Protein AF-A0A1Y1NHK5-F1 (afdb_monomer)

Solvent-accessible surface area (backbone atoms only — not comparable to full-atom values): 7282 Å² total; per-residue (Å²): 138,74,66,63,64,58,55,54,58,56,52,59,70,63,72,72,72,74,82,82,80,87,77,81,85,69,81,80,72,70,78,72,63,84,78,55,80,78,75,59,81,89,52,59,79,60,74,80,54,51,71,68,56,51,51,57,58,42,38,72,37,79,92,56,37,90,67,94,72,98,47,72,68,50,53,54,60,56,48,57,74,72,67,60,52,73,67,56,49,54,48,52,30,50,51,52,20,50,54,31,43,76,74,67,36,54,76,66,19,56,80,40,110

Structure (mmCIF, N/CA/C/O backbone):
data_AF-A0A1Y1NHK5-F1
#
_entry.id   AF-A0A1Y1NHK5-F1
#
loop_
_atom_site.group_PDB
_atom_site.id
_atom_site.type_symbol
_atom_site.label_atom_id
_atom_site.label_alt_id
_atom_site.label_comp_id
_atom_site.label_asym_id
_atom_site.label_entity_id
_atom_site.label_seq_id
_atom_site.pdbx_PDB_ins_code
_atom_site.Cartn_x
_atom_site.Cartn_y
_atom_site.Cartn_z
_atom_site.occupancy
_atom_site.B_iso_or_equiv
_atom_site.auth_seq_id
_atom_site.auth_comp_id
_atom_site.auth_asym_id
_atom_site.auth_atom_id
_atom_site.pdbx_PDB_model_num
ATOM 1 N N . MET A 1 1 ? -23.269 -1.990 79.345 1.00 52.81 1 MET A N 1
ATOM 2 C CA . MET A 1 1 ? -24.717 -1.688 79.413 1.00 52.81 1 MET A CA 1
ATOM 3 C C . MET A 1 1 ? -25.080 -0.240 79.019 1.00 52.81 1 MET A C 1
ATOM 5 O O . MET A 1 1 ? -26.039 0.299 79.544 1.00 52.81 1 MET A O 1
ATOM 9 N N . LYS A 1 2 ? -24.355 0.423 78.101 1.00 54.97 2 LYS A N 1
ATOM 10 C CA . LYS A 1 2 ? -24.785 1.711 77.492 1.00 54.97 2 LYS A CA 1
ATOM 11 C C . LYS A 1 2 ? -24.757 1.696 75.957 1.00 54.97 2 LYS A C 1
ATOM 13 O O . LYS A 1 2 ? -25.116 2.677 75.329 1.00 54.97 2 LYS A O 1
ATOM 18 N N . ILE A 1 3 ? -24.316 0.582 75.375 1.00 51.72 3 ILE A N 1
ATOM 19 C CA . ILE A 1 3 ? -24.156 0.401 73.928 1.00 51.72 3 ILE A CA 1
ATOM 20 C C . ILE A 1 3 ? -25.378 -0.341 73.358 1.00 51.72 3 ILE A C 1
ATOM 22 O O . ILE A 1 3 ? -25.804 -0.056 72.250 1.00 51.72 3 ILE A O 1
ATOM 26 N N . GLU A 1 4 ? -26.010 -1.207 74.160 1.00 49.75 4 GLU A N 1
ATOM 27 C CA . GLU A 1 4 ? -27.239 -1.929 73.791 1.00 49.75 4 GLU A CA 1
ATOM 28 C C . GLU A 1 4 ? -28.476 -1.015 73.741 1.00 49.75 4 GLU A C 1
ATOM 30 O O . GLU A 1 4 ? -29.312 -1.192 72.872 1.00 49.75 4 GLU A O 1
ATOM 35 N N . GLN A 1 5 ? -28.564 0.037 74.567 1.00 52.47 5 GLN A N 1
ATOM 36 C CA . GLN A 1 5 ? -29.688 0.992 74.496 1.00 52.47 5 GLN A CA 1
ATOM 37 C C . GLN A 1 5 ? -29.696 1.854 73.222 1.00 52.47 5 GLN A C 1
ATOM 39 O O . GLN A 1 5 ? -30.734 2.394 72.856 1.00 52.47 5 GLN A O 1
ATOM 44 N N . ILE A 1 6 ? -28.547 2.012 72.558 1.00 54.31 6 ILE A N 1
ATOM 45 C CA . ILE A 1 6 ? -28.445 2.815 71.329 1.00 54.31 6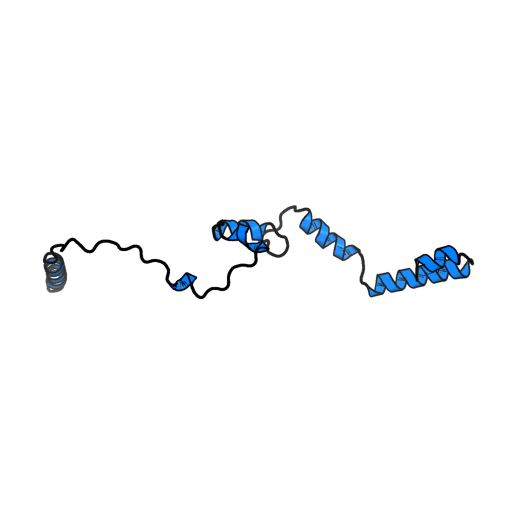 ILE A CA 1
ATOM 46 C C . ILE A 1 6 ? -28.917 2.001 70.119 1.00 54.31 6 ILE A C 1
ATOM 48 O O . ILE A 1 6 ? -29.506 2.571 69.205 1.00 54.31 6 ILE A O 1
ATOM 52 N N . VAL A 1 7 ? -28.704 0.680 70.128 1.00 52.31 7 VAL A N 1
ATOM 53 C CA . VAL A 1 7 ? -29.173 -0.201 69.049 1.00 52.31 7 VAL A CA 1
ATOM 54 C C . VAL A 1 7 ? -30.689 -0.413 69.129 1.00 52.31 7 VAL A C 1
ATOM 56 O O . VAL A 1 7 ? -31.361 -0.336 68.108 1.00 52.31 7 VAL A O 1
ATOM 59 N N . ASP A 1 8 ? -31.229 -0.521 70.347 1.00 51.09 8 ASP A N 1
ATOM 60 C CA . ASP A 1 8 ? -32.669 -0.683 70.609 1.00 51.09 8 ASP A CA 1
ATOM 61 C C . ASP A 1 8 ? -33.473 0.573 70.204 1.00 51.09 8 ASP A C 1
ATOM 63 O O . ASP A 1 8 ? -34.565 0.491 69.646 1.00 51.09 8 ASP A O 1
ATOM 67 N N . GLY A 1 9 ? -32.891 1.768 70.386 1.00 51.31 9 GLY A N 1
ATOM 68 C CA . GLY A 1 9 ? -33.499 3.034 69.956 1.00 51.31 9 GLY A CA 1
ATOM 69 C C . GLY A 1 9 ? -33.521 3.254 68.435 1.00 51.31 9 GLY A C 1
ATOM 70 O O . GLY A 1 9 ? -34.328 4.042 67.946 1.00 51.31 9 GLY A O 1
ATOM 71 N N . MET A 1 10 ? -32.655 2.570 67.676 1.00 53.34 10 MET A N 1
ATOM 72 C CA . MET A 1 10 ? -32.682 2.584 66.205 1.00 53.34 10 MET A CA 1
ATOM 73 C C . MET A 1 10 ? -33.676 1.564 65.634 1.00 53.34 10 MET A C 1
ATOM 75 O O . MET A 1 10 ? -34.174 1.764 64.527 1.00 53.34 10 MET A O 1
ATOM 79 N N . GLU A 1 11 ? -33.982 0.502 66.380 1.00 46.47 11 GLU A N 1
ATOM 80 C CA . GLU A 1 11 ? -34.919 -0.543 65.960 1.00 46.47 11 GLU A CA 1
ATOM 81 C C . GLU A 1 11 ? -36.384 -0.098 66.142 1.00 46.47 11 GLU A C 1
ATOM 83 O O . GLU A 1 11 ? -37.197 -0.274 65.235 1.00 46.47 11 GLU A O 1
ATOM 88 N N . GLU A 1 12 ? -36.696 0.622 67.227 1.00 49.94 12 GLU A N 1
ATOM 89 C CA . GLU A 1 12 ? -38.012 1.252 67.452 1.00 49.94 12 GLU A CA 1
ATOM 90 C C . GLU A 1 12 ? -38.344 2.339 66.408 1.00 49.94 12 GLU A C 1
ATOM 92 O O . GLU A 1 12 ? -39.479 2.428 65.938 1.00 49.94 12 GLU A O 1
ATOM 97 N N . ALA A 1 13 ? -37.353 3.116 65.947 1.00 49.06 13 ALA A N 1
ATOM 98 C CA . ALA A 1 13 ? -37.550 4.131 64.902 1.00 49.06 13 ALA A CA 1
ATOM 99 C C . ALA A 1 13 ? -37.798 3.535 63.499 1.00 49.06 13 ALA A C 1
ATOM 101 O O . ALA A 1 13 ? -38.249 4.240 62.595 1.00 49.06 13 ALA A O 1
ATOM 102 N N . SER A 1 14 ? -37.522 2.240 63.313 1.00 48.81 14 SER A N 1
ATOM 103 C CA . SER A 1 14 ? -37.781 1.509 62.067 1.00 48.81 14 SER A CA 1
ATOM 104 C C . SER A 1 14 ? -39.219 0.962 61.995 1.00 48.81 14 SER A C 1
ATOM 106 O O . SER A 1 14 ? -39.724 0.676 60.909 1.00 48.81 14 SER A O 1
ATOM 108 N N . LEU A 1 15 ? -39.919 0.849 63.134 1.00 49.09 15 LEU A N 1
ATOM 109 C CA . LEU A 1 15 ? -41.208 0.149 63.236 1.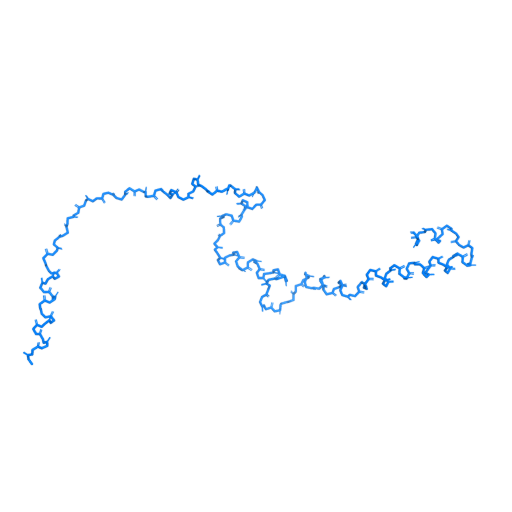00 49.09 15 LEU A CA 1
ATOM 110 C C . LEU A 1 15 ? -42.460 1.048 63.141 1.00 49.09 15 LEU A C 1
ATOM 112 O O . LEU A 1 15 ? -43.567 0.519 63.038 1.00 49.09 15 LEU A O 1
ATOM 116 N N . GLU A 1 16 ? -42.329 2.380 63.068 1.00 41.72 16 GLU A N 1
ATOM 117 C CA . GLU A 1 16 ? -43.474 3.295 62.858 1.00 41.72 16 GLU A CA 1
ATOM 118 C C . GLU A 1 16 ? -43.660 3.809 61.416 1.00 41.72 16 GLU A C 1
ATOM 120 O O . GLU A 1 16 ? -44.592 4.568 61.138 1.00 41.72 16 GLU A O 1
ATOM 125 N N . ALA A 1 17 ? -42.872 3.345 60.444 1.00 40.72 17 ALA A N 1
ATOM 126 C CA . ALA A 1 17 ? -43.106 3.673 59.036 1.00 40.72 17 ALA A CA 1
ATOM 127 C C . ALA A 1 17 ? -44.119 2.702 58.397 1.00 40.72 17 ALA A C 1
ATOM 129 O O . ALA A 1 17 ? -43.761 1.802 57.636 1.00 40.72 17 ALA A O 1
ATOM 130 N N . LYS A 1 18 ? -45.415 2.876 58.693 1.00 39.62 18 LYS A N 1
ATOM 131 C CA . LYS A 1 18 ? -46.471 2.213 57.907 1.00 39.62 18 LYS A CA 1
ATOM 132 C C . LYS A 1 18 ? -46.440 2.693 56.444 1.00 39.62 18 LYS A C 1
ATOM 134 O O . LYS A 1 18 ? -46.280 3.890 56.200 1.00 39.62 18 LYS A O 1
ATOM 139 N N . PRO A 1 19 ? -46.641 1.782 55.472 1.00 38.84 19 PRO A N 1
ATOM 140 C CA . PRO A 1 19 ? -46.518 2.071 54.053 1.00 38.84 19 PRO A CA 1
ATOM 141 C C . PRO A 1 19 ? -47.777 2.793 53.569 1.00 38.84 19 PRO A C 1
ATOM 143 O O . PRO A 1 19 ? -48.865 2.217 53.560 1.00 38.84 19 PRO A O 1
ATOM 146 N N . SER A 1 20 ? -47.642 4.048 53.140 1.00 30.94 20 SER A N 1
ATOM 147 C CA . SER A 1 20 ? -48.663 4.650 52.282 1.00 30.94 20 SER A CA 1
ATOM 148 C C . SER A 1 20 ? -48.417 4.149 50.867 1.00 30.94 20 SER A C 1
ATOM 150 O O . SER A 1 20 ? -47.515 4.608 50.169 1.00 30.94 20 SER A O 1
ATOM 152 N N . ALA A 1 21 ? -49.204 3.152 50.478 1.00 42.00 21 ALA A N 1
ATOM 153 C CA . ALA A 1 21 ? -49.364 2.778 49.090 1.00 42.00 21 ALA A CA 1
ATOM 154 C C . ALA A 1 21 ? -49.914 3.961 48.274 1.00 42.00 21 ALA A C 1
ATOM 156 O O . ALA A 1 21 ? -50.609 4.834 48.798 1.00 42.00 21 ALA A O 1
ATOM 157 N N . GLU A 1 22 ? -49.630 3.886 46.975 1.00 41.72 22 GLU A N 1
ATOM 158 C CA . GLU A 1 22 ? -50.274 4.612 45.879 1.00 41.72 22 GLU A CA 1
ATOM 159 C C . GLU A 1 22 ? -49.623 5.925 45.426 1.00 41.72 22 GLU A C 1
ATOM 161 O O . GLU A 1 22 ? -50.190 7.010 45.517 1.00 41.72 22 GLU A O 1
ATOM 166 N N . GLN A 1 23 ? -48.457 5.798 44.788 1.00 31.97 23 GLN A N 1
ATOM 167 C CA . GLN A 1 23 ? -48.138 6.637 43.634 1.00 31.97 23 GLN A CA 1
ATOM 168 C C . GLN A 1 23 ? -47.783 5.736 42.454 1.00 31.97 23 GLN A C 1
ATOM 170 O O . GLN A 1 23 ? -46.779 5.026 42.451 1.00 31.97 23 GLN A O 1
ATOM 175 N N . ALA A 1 24 ? -48.693 5.732 41.482 1.00 35.84 24 ALA A N 1
ATOM 176 C CA . ALA A 1 24 ? -48.571 5.063 40.205 1.00 35.84 24 ALA A CA 1
ATOM 177 C C . ALA A 1 24 ? -47.211 5.370 39.564 1.00 35.84 24 ALA A C 1
ATOM 179 O O . ALA A 1 24 ? -46.846 6.532 39.386 1.00 35.84 24 ALA A O 1
ATOM 180 N N . ALA A 1 25 ? -46.482 4.317 39.198 1.00 35.66 25 ALA A N 1
ATOM 181 C CA . ALA A 1 25 ? -45.293 4.418 38.371 1.00 35.66 25 ALA A CA 1
ATOM 182 C C . ALA A 1 25 ? -45.703 4.912 36.975 1.00 35.66 25 ALA A C 1
ATOM 184 O O . ALA A 1 25 ? -46.025 4.135 36.078 1.00 35.66 25 ALA A O 1
ATOM 185 N N . THR A 1 26 ? -45.727 6.230 36.798 1.00 35.25 26 THR A N 1
ATOM 186 C CA . THR A 1 26 ? -45.641 6.852 35.479 1.00 35.25 26 THR A CA 1
ATOM 187 C C . THR A 1 26 ? -44.337 6.403 34.819 1.00 35.25 26 THR A C 1
ATOM 189 O O . THR A 1 26 ? -43.296 6.445 35.481 1.00 35.25 26 THR A O 1
ATOM 192 N N . PRO A 1 27 ? -44.344 5.997 33.536 1.00 43.28 27 PRO A N 1
ATOM 193 C CA . PRO A 1 27 ? -43.108 5.723 32.827 1.00 43.28 27 PRO A CA 1
ATOM 194 C C . PRO A 1 27 ? -42.349 7.046 32.741 1.00 43.28 27 PRO A C 1
ATOM 196 O O . PRO A 1 27 ? -42.816 7.994 32.110 1.00 43.28 27 PRO A O 1
ATOM 199 N N . VAL A 1 28 ? -41.203 7.132 33.415 1.00 44.12 28 VAL A N 1
ATOM 200 C CA . VAL A 1 28 ? -40.257 8.228 33.212 1.00 44.12 28 VAL A CA 1
ATOM 201 C C . VAL A 1 28 ? -39.726 8.045 31.796 1.00 44.12 28 VAL A C 1
ATOM 203 O O . VAL A 1 28 ? -38.804 7.272 31.554 1.00 44.12 28 VAL A O 1
ATOM 206 N N . GLN A 1 29 ? -40.399 8.673 30.834 1.00 46.84 29 GLN A N 1
ATOM 207 C CA . GLN A 1 29 ? -39.891 8.801 29.481 1.00 46.84 29 GLN A CA 1
ATOM 208 C C . GLN A 1 29 ? -38.594 9.603 29.559 1.00 46.84 29 GLN A C 1
ATOM 210 O O . GLN A 1 29 ? -38.553 10.713 30.088 1.00 46.84 29 GLN A O 1
ATOM 215 N N . ASP A 1 30 ? -37.539 8.966 29.072 1.00 51.22 30 ASP A N 1
ATOM 216 C CA . ASP A 1 30 ? -36.161 9.421 29.037 1.00 51.22 30 ASP A CA 1
ATOM 217 C C . ASP A 1 30 ? -36.055 10.751 28.263 1.00 51.22 30 ASP A C 1
ATOM 219 O O . ASP A 1 30 ? -35.922 10.788 27.038 1.00 51.22 30 ASP A O 1
ATOM 223 N N . ALA A 1 31 ? -36.158 11.876 28.979 1.00 51.69 31 ALA A N 1
ATOM 224 C CA . ALA A 1 31 ? -36.077 13.229 28.420 1.00 51.69 31 ALA A CA 1
ATOM 225 C C . ALA A 1 31 ? -34.702 13.547 27.786 1.00 51.69 31 ALA A C 1
ATOM 227 O O . ALA A 1 31 ? -34.525 14.600 27.173 1.00 51.69 31 ALA A O 1
ATOM 228 N N . SER A 1 32 ? -33.738 12.630 27.891 1.00 56.47 32 SER A N 1
ATOM 229 C CA . SER A 1 32 ? -32.392 12.720 27.320 1.00 56.47 32 SER A CA 1
ATOM 230 C C . SER A 1 32 ? -32.344 12.408 25.819 1.00 56.47 32 SER A C 1
ATOM 232 O O . SER A 1 32 ? -31.331 12.676 25.173 1.00 56.47 32 SER A O 1
ATOM 234 N N . GLN A 1 33 ? -33.409 11.837 25.239 1.00 57.41 33 GLN A N 1
ATOM 235 C CA . GLN A 1 33 ? -33.431 11.482 23.813 1.00 57.41 33 GLN A CA 1
ATOM 236 C C . GLN A 1 33 ? -33.650 12.687 22.885 1.00 57.41 33 GLN A C 1
ATOM 238 O O . GLN A 1 33 ? -33.245 12.643 21.728 1.00 57.41 33 GLN A O 1
ATOM 243 N N . SER A 1 34 ? -34.235 13.785 23.378 1.00 62.34 34 SER A N 1
ATOM 244 C CA . SER A 1 34 ? -34.637 14.917 22.526 1.00 62.34 34 SER A CA 1
ATOM 245 C C . SER A 1 34 ? -33.488 15.850 22.111 1.00 62.34 34 SER A C 1
ATOM 247 O O . SER A 1 34 ? -33.698 16.731 21.280 1.00 62.34 34 SER A O 1
ATOM 249 N N . THR A 1 35 ? -32.293 15.698 22.688 1.00 73.75 35 THR A N 1
ATOM 250 C CA . THR A 1 35 ? -31.127 16.571 22.443 1.00 73.75 35 THR A CA 1
ATOM 251 C C . THR A 1 35 ? -29.918 15.842 21.861 1.00 73.75 35 THR A C 1
ATOM 253 O O . THR A 1 35 ? -28.890 16.476 21.616 1.00 73.75 35 THR A O 1
ATOM 256 N N . LYS A 1 36 ? -30.011 14.532 21.604 1.00 73.50 36 LYS A N 1
ATOM 257 C CA . LYS A 1 36 ? -28.932 13.776 20.959 1.00 73.50 36 LYS A CA 1
ATOM 258 C C . LYS A 1 36 ? -29.083 13.844 19.435 1.00 73.50 36 LYS A C 1
ATOM 260 O O . LYS A 1 36 ? -30.174 13.572 18.938 1.00 73.50 36 LYS A O 1
ATOM 265 N N . PRO A 1 37 ? -28.017 14.181 18.686 1.00 80.88 37 PRO A N 1
ATOM 266 C CA . PRO A 1 37 ? -28.014 14.022 17.239 1.00 80.88 37 PRO A CA 1
ATOM 267 C C . PRO A 1 37 ? -28.365 12.583 16.869 1.00 80.88 37 PRO A C 1
ATOM 269 O O . PRO A 1 37 ? -27.887 11.639 17.504 1.00 80.88 37 PRO A O 1
ATOM 272 N N . GLU A 1 38 ? -29.204 12.428 15.852 1.00 79.75 38 GLU A N 1
ATOM 273 C CA . GLU A 1 38 ? -29.569 11.116 15.342 1.00 79.75 38 GLU A CA 1
ATOM 274 C C . GLU A 1 38 ? -28.317 10.416 14.794 1.00 79.75 38 GLU A C 1
ATOM 276 O O . GLU A 1 38 ? -27.477 11.035 14.132 1.00 79.75 38 GLU A O 1
ATOM 281 N N . LEU A 1 39 ? -28.149 9.134 15.133 1.00 75.00 39 LEU A N 1
ATOM 282 C CA . LEU A 1 39 ? -27.000 8.350 14.685 1.00 75.00 39 LEU A CA 1
ATOM 283 C C . LEU A 1 39 ? -26.981 8.313 13.145 1.00 75.00 39 LEU A C 1
ATOM 285 O O . LEU A 1 39 ? -28.044 8.163 12.536 1.00 75.00 39 LEU A O 1
ATOM 289 N N . PRO A 1 40 ? -25.806 8.399 12.491 1.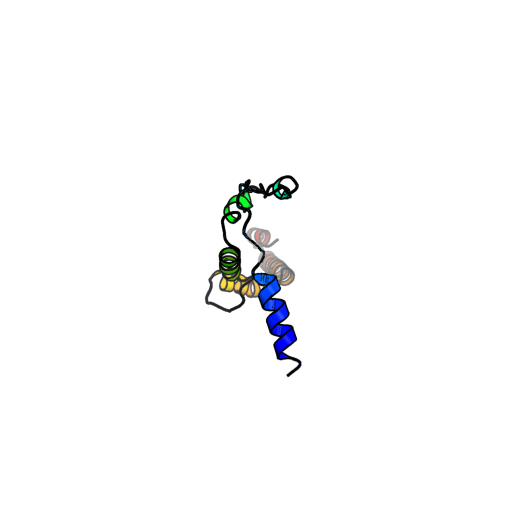00 84.06 40 PRO A N 1
ATOM 290 C CA . PRO A 1 40 ? -25.739 8.258 11.044 1.00 84.06 40 PRO A CA 1
ATOM 291 C C . PRO A 1 40 ? -26.354 6.917 10.613 1.00 84.06 40 PRO A C 1
ATOM 293 O O . PRO A 1 40 ? -26.196 5.916 11.319 1.00 84.06 40 PRO A O 1
ATOM 296 N N . PRO A 1 41 ? -27.009 6.856 9.439 1.00 80.75 41 PRO A N 1
ATOM 297 C CA . PRO A 1 41 ? -27.743 5.670 8.995 1.00 80.75 41 PRO A CA 1
ATOM 298 C C . PRO A 1 41 ? -26.876 4.401 8.936 1.00 80.75 41 PRO A C 1
ATOM 300 O O . PRO A 1 41 ? -27.390 3.302 9.120 1.00 80.75 41 PRO A O 1
ATOM 303 N N . GLY A 1 42 ? -25.555 4.542 8.761 1.00 81.19 42 GLY A N 1
ATOM 304 C CA . GLY A 1 42 ? -24.599 3.430 8.800 1.00 81.19 42 GLY A CA 1
ATOM 305 C C . GLY A 1 42 ? -24.362 2.806 10.184 1.00 81.19 42 GLY A C 1
ATOM 306 O O . GLY A 1 42 ? -23.858 1.694 10.251 1.00 81.19 42 GLY A O 1
ATOM 307 N N . MET A 1 43 ? -24.737 3.471 11.282 1.00 75.50 43 MET A N 1
ATOM 308 C CA . MET A 1 43 ? -24.591 2.946 12.650 1.00 75.50 43 MET A CA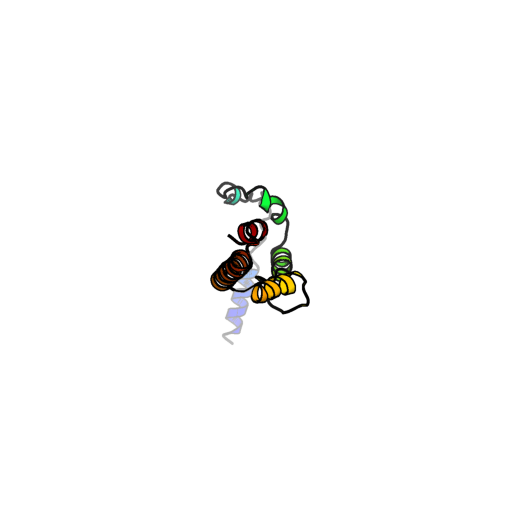 1
ATOM 309 C C . MET A 1 43 ? -25.912 2.475 13.272 1.00 75.50 43 MET A C 1
ATOM 311 O O . MET A 1 43 ? -25.932 2.025 14.417 1.00 75.50 43 MET A O 1
ATOM 315 N N . ALA A 1 44 ? -27.024 2.537 12.532 1.00 72.94 44 ALA A N 1
ATOM 316 C CA . ALA A 1 44 ? -28.340 2.153 13.041 1.00 72.94 44 ALA A CA 1
ATOM 317 C C . ALA A 1 44 ? -28.403 0.684 13.515 1.00 72.94 44 ALA A C 1
ATOM 319 O O . ALA A 1 44 ? -29.144 0.367 14.445 1.00 72.94 44 ALA A O 1
ATOM 320 N N . SER A 1 45 ? -27.595 -0.202 12.921 1.00 72.88 45 SER A N 1
ATOM 321 C CA . SER A 1 45 ? -27.504 -1.622 13.290 1.00 72.88 45 SER A CA 1
ATOM 322 C C . SER A 1 45 ? -26.879 -1.856 14.671 1.00 72.88 45 SER A C 1
ATOM 324 O O . SER A 1 45 ? -27.268 -2.799 15.354 1.00 72.88 45 SER A O 1
ATOM 326 N N . HIS A 1 46 ? -25.976 -0.976 15.117 1.00 70.94 46 HIS A N 1
ATOM 327 C CA . HIS A 1 46 ? -25.298 -1.093 16.415 1.00 70.94 46 HIS A CA 1
ATOM 328 C C . HIS A 1 46 ? -26.147 -0.571 17.586 1.00 70.94 46 HIS A C 1
ATOM 330 O O . HIS A 1 46 ? -25.847 -0.860 18.738 1.00 70.94 46 HIS A O 1
ATOM 336 N N . GLN A 1 47 ? -27.249 0.146 17.316 1.00 73.12 47 GLN A N 1
ATOM 337 C CA . GLN A 1 47 ? -28.133 0.715 18.351 1.00 73.12 47 GLN A CA 1
ATOM 338 C C . GLN A 1 47 ? -28.779 -0.336 19.265 1.00 73.12 47 GLN A C 1
ATOM 340 O O . GLN A 1 47 ? -29.250 -0.001 20.348 1.00 73.12 47 GLN A O 1
ATOM 345 N N . LYS A 1 48 ? -28.863 -1.591 18.809 1.00 80.19 48 LYS A N 1
ATOM 346 C CA . LYS A 1 48 ? -29.507 -2.689 19.543 1.00 80.19 48 LYS A CA 1
ATOM 347 C C . LYS A 1 48 ? -28.516 -3.614 20.249 1.00 80.19 48 LYS A C 1
ATOM 349 O O . LYS A 1 48 ? -28.972 -4.508 20.954 1.00 80.19 48 LYS A O 1
ATOM 354 N N . GLN A 1 49 ? -27.212 -3.431 20.037 1.00 83.38 49 GLN A N 1
ATOM 355 C CA . GLN A 1 49 ? -26.198 -4.283 20.649 1.00 83.38 49 GLN A CA 1
ATOM 356 C C . GLN A 1 49 ? -25.917 -3.833 22.080 1.00 83.38 49 GLN A C 1
ATOM 358 O O . GLN A 1 49 ? -25.919 -2.638 22.389 1.00 83.38 49 GLN A O 1
ATOM 363 N N . THR A 1 50 ? -25.681 -4.797 22.963 1.00 90.44 50 THR A N 1
ATOM 364 C CA . THR A 1 50 ? -25.222 -4.495 24.322 1.00 90.44 50 THR A CA 1
ATOM 365 C C . THR A 1 50 ? -23.758 -4.049 24.303 1.00 90.44 50 THR A C 1
ATOM 367 O O . THR A 1 50 ? -23.026 -4.297 23.346 1.00 90.44 50 THR A O 1
ATOM 370 N N . PHE A 1 51 ? -23.306 -3.374 25.363 1.00 89.00 51 PHE A N 1
ATOM 371 C CA . PHE A 1 51 ? -21.907 -2.949 25.471 1.00 89.00 51 PHE A CA 1
ATOM 372 C C . PHE A 1 51 ? -20.933 -4.130 25.345 1.00 89.00 51 PHE A C 1
ATOM 374 O O . PHE A 1 51 ? -19.935 -4.027 24.634 1.00 89.00 51 PHE A O 1
ATOM 381 N N . ASP A 1 52 ? -21.257 -5.256 25.985 1.00 90.50 52 ASP A N 1
ATOM 382 C CA . ASP A 1 52 ? -20.425 -6.459 25.957 1.00 90.50 52 ASP A CA 1
ATOM 383 C C . ASP A 1 52 ? -20.345 -7.060 24.547 1.00 90.50 52 ASP A C 1
ATOM 385 O O . ASP A 1 52 ? -19.273 -7.480 24.117 1.00 90.50 52 ASP A O 1
ATOM 389 N N . GLU A 1 53 ? -21.445 -7.035 23.788 1.00 89.19 53 GLU A N 1
ATOM 390 C CA . GLU A 1 53 ? -21.461 -7.466 22.384 1.00 89.19 53 GLU A CA 1
ATOM 391 C C . GLU A 1 53 ? -20.597 -6.565 21.499 1.00 89.19 53 GLU A C 1
ATOM 393 O O . GLU A 1 53 ? -19.815 -7.068 20.696 1.00 89.19 53 GLU A O 1
ATOM 398 N N . ILE A 1 54 ? -20.687 -5.241 21.670 1.00 89.62 54 ILE A N 1
ATOM 399 C CA . ILE A 1 54 ? -19.867 -4.283 20.913 1.00 89.62 54 ILE A CA 1
ATOM 400 C C . ILE A 1 54 ? -18.386 -4.484 21.235 1.00 89.62 54 ILE A C 1
ATOM 402 O O . ILE A 1 54 ? -17.555 -4.464 20.331 1.00 89.62 54 ILE A O 1
ATOM 406 N N . MET A 1 55 ? -18.045 -4.692 22.508 1.00 90.06 55 MET A N 1
ATOM 407 C CA . MET A 1 55 ? -16.662 -4.920 22.919 1.00 90.06 55 MET A CA 1
ATOM 408 C C . MET A 1 55 ? -16.122 -6.240 22.361 1.00 90.06 55 MET A C 1
ATOM 410 O O . MET A 1 55 ? -14.997 -6.278 21.868 1.00 90.06 55 MET A O 1
ATOM 414 N N . ALA A 1 56 ? -16.929 -7.303 22.387 1.00 89.88 56 ALA A N 1
ATOM 415 C CA . ALA A 1 56 ? -16.567 -8.589 21.803 1.00 89.88 56 ALA A CA 1
ATOM 416 C C . ALA A 1 56 ? -16.388 -8.500 20.279 1.00 89.88 56 ALA A C 1
ATOM 418 O O . ALA A 1 56 ? -15.451 -9.082 19.739 1.00 89.88 56 ALA A O 1
ATOM 419 N N . ASP A 1 57 ? -17.248 -7.755 19.580 1.00 87.69 57 ASP A 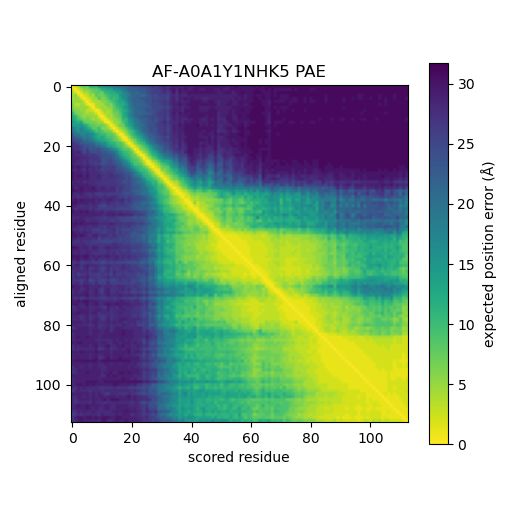N 1
ATOM 420 C CA . ASP A 1 57 ? -17.113 -7.521 18.140 1.00 87.69 57 ASP A CA 1
ATOM 421 C C . ASP A 1 57 ? -15.884 -6.672 17.808 1.00 87.69 57 ASP A C 1
ATOM 423 O O . ASP A 1 57 ? -15.177 -6.959 16.843 1.00 87.69 57 ASP A O 1
ATOM 427 N N . LEU A 1 58 ? -15.589 -5.661 18.623 1.00 89.56 58 LEU A N 1
ATOM 428 C CA . LEU A 1 58 ? -14.424 -4.806 18.440 1.00 89.56 58 LEU A CA 1
ATOM 429 C C . LEU A 1 58 ? -13.116 -5.585 18.640 1.00 89.56 58 LEU A C 1
ATOM 431 O O . LEU A 1 58 ? -12.186 -5.409 17.857 1.00 89.56 58 LEU A O 1
ATOM 435 N N . ASN A 1 59 ? -13.069 -6.492 19.621 1.00 90.38 59 ASN A N 1
ATOM 436 C CA . ASN A 1 59 ? -11.895 -7.328 19.897 1.00 90.38 59 ASN A CA 1
ATOM 437 C C . ASN A 1 59 ? -11.548 -8.274 18.729 1.00 90.38 59 ASN A C 1
ATOM 439 O O . ASN A 1 59 ? -10.395 -8.652 18.571 1.00 90.38 59 ASN A O 1
ATOM 443 N N . LYS A 1 60 ? -12.513 -8.603 17.854 1.00 88.62 60 LYS A N 1
ATOM 444 C CA . LYS A 1 60 ? -12.249 -9.382 16.627 1.00 88.62 60 LYS A CA 1
ATOM 445 C C . LYS A 1 60 ? -11.438 -8.601 15.593 1.00 88.62 60 LYS A C 1
ATOM 447 O O . LYS A 1 60 ? -10.813 -9.208 14.728 1.00 88.62 60 LYS A O 1
ATOM 452 N N . SER A 1 61 ? -11.474 -7.268 15.635 1.00 90.12 61 SER A N 1
ATOM 453 C CA . SER A 1 61 ? -10.707 -6.435 14.715 1.00 90.12 61 SER A CA 1
ATOM 454 C C . SER A 1 61 ? -9.255 -6.328 15.184 1.00 90.12 61 SER A C 1
ATOM 456 O O . SER A 1 61 ? -9.013 -5.975 16.341 1.00 90.12 61 SER A O 1
ATOM 458 N N . PRO A 1 62 ? -8.263 -6.505 14.294 1.00 91.69 62 PRO A N 1
ATOM 459 C CA . PRO A 1 62 ? -6.852 -6.453 14.675 1.00 91.69 62 PRO A CA 1
ATOM 460 C C . PRO A 1 62 ? -6.400 -5.096 15.235 1.00 91.69 62 PRO A C 1
ATOM 462 O O . PRO A 1 62 ? -5.356 -5.012 15.874 1.00 91.69 62 PRO A O 1
ATOM 465 N N . LEU A 1 63 ? -7.167 -4.022 15.015 1.00 92.50 63 LEU A N 1
ATOM 466 C CA . LEU A 1 63 ? -6.858 -2.693 15.553 1.00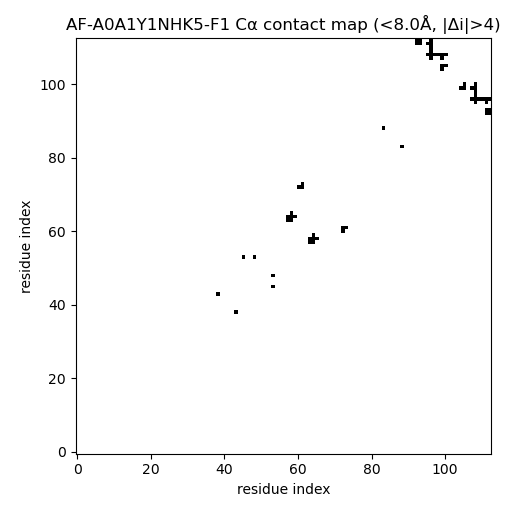 92.50 63 LEU A CA 1
ATOM 467 C C . LEU A 1 63 ? -7.204 -2.539 17.040 1.00 92.50 63 LEU A C 1
ATOM 469 O O . LEU A 1 63 ? -6.728 -1.601 17.678 1.00 92.50 63 LEU A O 1
ATOM 473 N N . PHE A 1 64 ? -8.042 -3.425 17.578 1.00 92.81 64 PHE A N 1
ATOM 474 C CA . PHE A 1 64 ? -8.570 -3.326 18.938 1.00 92.81 64 PHE A CA 1
ATOM 475 C C . PHE A 1 64 ? -8.518 -4.650 19.710 1.00 92.81 64 PHE A C 1
ATOM 477 O O . PHE A 1 64 ? -8.961 -4.694 20.858 1.00 92.81 64 PHE A O 1
ATOM 484 N N . MET A 1 65 ? -7.989 -5.714 19.098 1.00 89.75 65 MET A N 1
ATOM 485 C CA . MET A 1 65 ? -7.781 -7.000 19.756 1.00 89.75 65 MET A CA 1
ATOM 486 C C . MET A 1 65 ? -6.867 -6.850 20.973 1.00 89.75 65 MET A C 1
ATOM 488 O O . MET A 1 65 ? -5.871 -6.121 20.943 1.00 89.75 65 MET A O 1
ATOM 492 N N . THR A 1 66 ? -7.205 -7.544 22.054 1.00 89.88 66 THR A N 1
ATOM 493 C CA . THR A 1 66 ? -6.369 -7.597 23.264 1.00 89.88 66 THR A CA 1
ATOM 494 C C . THR A 1 66 ? -5.450 -8.806 23.277 1.00 89.88 66 THR A C 1
ATOM 496 O O . THR A 1 66 ? -4.396 -8.767 23.910 1.00 89.88 66 THR A O 1
ATOM 499 N N . ASP A 1 67 ? -5.831 -9.848 22.542 1.00 86.75 67 ASP A N 1
ATOM 500 C CA . ASP A 1 67 ? -5.151 -11.129 22.480 1.00 86.75 67 ASP A CA 1
ATOM 501 C C . ASP A 1 67 ? -4.863 -11.483 21.020 1.00 86.75 67 ASP A C 1
ATOM 503 O O . ASP A 1 67 ? -5.649 -11.192 20.118 1.00 86.75 67 ASP A O 1
ATOM 507 N N . MET A 1 68 ? -3.694 -12.074 20.776 1.00 80.94 68 MET A N 1
ATOM 508 C CA . MET A 1 68 ? -3.265 -12.416 19.425 1.00 80.94 68 MET A CA 1
ATOM 509 C C . MET A 1 68 ? -3.840 -13.783 19.045 1.00 80.94 68 MET A C 1
ATOM 511 O O . MET A 1 68 ? -3.349 -14.816 19.501 1.00 80.94 68 MET A O 1
ATOM 515 N N . GLU A 1 69 ? -4.872 -13.779 18.209 1.00 83.44 69 GLU A N 1
ATOM 516 C CA . GLU A 1 69 ? -5.455 -14.980 17.607 1.00 83.44 69 GLU A CA 1
ATOM 517 C C . GLU A 1 69 ? -5.035 -15.116 16.136 1.00 83.44 69 GLU A C 1
ATOM 519 O O . GLU A 1 69 ? -4.490 -14.189 15.535 1.00 83.44 69 GLU A O 1
ATOM 524 N N . GLU A 1 70 ? -5.264 -16.284 15.538 1.00 82.69 70 GLU A N 1
ATOM 525 C CA . GLU A 1 70 ? -5.005 -16.494 14.113 1.00 82.69 70 GLU A CA 1
ATOM 526 C C . GLU A 1 70 ? -6.180 -15.909 13.306 1.00 82.69 70 GLU A C 1
ATOM 528 O O . GLU A 1 70 ? -7.275 -16.468 13.285 1.00 82.69 70 GLU A O 1
ATOM 533 N N . ASN A 1 71 ? -5.969 -14.735 12.699 1.00 85.75 71 ASN A N 1
ATOM 534 C CA . ASN A 1 71 ? -6.978 -13.981 11.948 1.00 85.75 71 ASN A CA 1
ATOM 535 C C . ASN A 1 71 ? -6.399 -13.511 10.600 1.00 85.75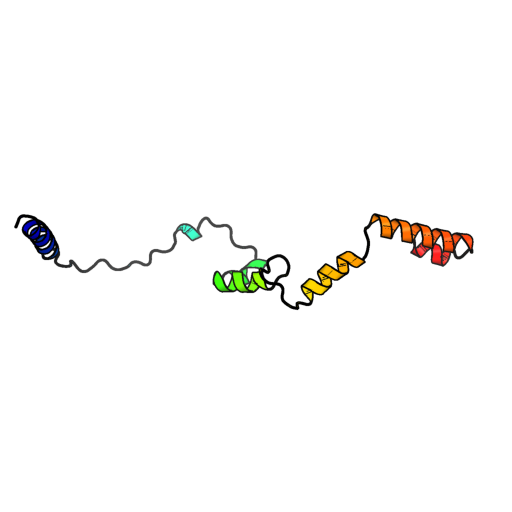 71 ASN A C 1
ATOM 537 O O . ASN A 1 71 ? -5.312 -12.926 10.552 1.00 85.75 71 ASN A O 1
ATOM 541 N N . ASP A 1 72 ? -7.141 -13.729 9.512 1.00 89.19 72 ASP A N 1
ATOM 542 C CA . ASP A 1 72 ? -6.777 -13.312 8.151 1.00 89.19 72 ASP A CA 1
ATOM 543 C C . ASP A 1 72 ? -6.502 -11.801 8.047 1.00 89.19 72 ASP A C 1
ATOM 545 O O . ASP A 1 72 ? -5.599 -11.379 7.321 1.00 89.19 72 ASP A O 1
ATOM 549 N N . ASP A 1 73 ? -7.210 -10.976 8.822 1.00 90.38 73 ASP A N 1
ATOM 550 C CA . ASP A 1 73 ? -7.008 -9.526 8.842 1.00 90.38 73 ASP A CA 1
ATOM 551 C C . ASP A 1 73 ? -5.628 -9.153 9.415 1.00 90.38 73 ASP A C 1
ATOM 553 O O . ASP A 1 73 ? -4.994 -8.197 8.963 1.00 90.38 73 ASP A O 1
ATOM 557 N N . ILE A 1 74 ? -5.116 -9.930 10.380 1.00 90.94 74 ILE A N 1
ATOM 558 C CA . ILE A 1 74 ? -3.754 -9.757 10.906 1.00 90.94 74 ILE A CA 1
ATOM 559 C C . ILE A 1 74 ? -2.741 -10.114 9.821 1.00 90.94 74 ILE A C 1
ATOM 561 O O . ILE A 1 74 ? -1.782 -9.370 9.617 1.00 90.94 74 ILE A O 1
ATOM 565 N N . ALA A 1 75 ? -2.957 -11.222 9.107 1.00 90.19 75 ALA A N 1
ATOM 566 C CA . ALA A 1 75 ? -2.079 -11.638 8.018 1.00 90.19 75 ALA A CA 1
ATOM 567 C C . ALA A 1 75 ? -2.031 -10.584 6.898 1.00 90.19 75 ALA A C 1
ATOM 569 O O . ALA A 1 75 ? -0.952 -10.271 6.394 1.00 90.19 75 ALA A O 1
ATOM 570 N N . ALA A 1 76 ? -3.170 -9.974 6.559 1.00 92.00 76 ALA A N 1
ATOM 571 C CA . ALA A 1 76 ? -3.235 -8.880 5.594 1.00 92.00 76 ALA A CA 1
ATOM 572 C C . ALA A 1 76 ? -2.437 -7.650 6.058 1.00 92.00 76 ALA A C 1
ATOM 574 O O . ALA A 1 76 ? -1.639 -7.108 5.295 1.00 92.00 76 ALA A O 1
ATOM 575 N N . LEU A 1 77 ? -2.585 -7.234 7.321 1.00 90.31 77 LEU A N 1
ATOM 576 C CA . LEU A 1 77 ? -1.812 -6.115 7.874 1.00 90.31 77 LEU A CA 1
ATOM 577 C C . LEU A 1 77 ? -0.312 -6.420 7.943 1.00 90.31 77 LEU A C 1
ATOM 579 O O . LEU A 1 77 ? 0.510 -5.544 7.684 1.00 90.31 77 LEU A O 1
ATOM 583 N N . GLN A 1 78 ? 0.061 -7.660 8.254 1.00 90.19 78 GLN A N 1
ATOM 584 C CA . GLN A 1 78 ? 1.454 -8.098 8.217 1.00 90.19 78 GLN A CA 1
ATOM 585 C C . GLN A 1 78 ? 2.011 -8.087 6.791 1.00 90.19 78 GLN A C 1
ATOM 587 O O . GLN A 1 78 ? 3.164 -7.705 6.606 1.00 90.19 78 GLN A O 1
ATOM 592 N N . ALA A 1 79 ? 1.208 -8.445 5.784 1.00 91.12 79 ALA A N 1
ATOM 593 C CA . ALA A 1 79 ? 1.615 -8.402 4.381 1.00 91.12 79 ALA A CA 1
ATOM 594 C C . ALA A 1 79 ? 2.003 -6.984 3.932 1.00 91.12 79 ALA A C 1
ATOM 596 O O . ALA A 1 79 ? 2.988 -6.834 3.210 1.00 91.12 79 ALA A O 1
ATOM 597 N N . LEU A 1 80 ? 1.320 -5.946 4.434 1.00 89.00 80 LEU A N 1
ATOM 598 C CA . LEU A 1 80 ? 1.659 -4.545 4.138 1.00 89.00 80 LEU A CA 1
ATOM 599 C C . LEU A 1 80 ? 3.094 -4.183 4.548 1.00 89.00 80 LEU A C 1
ATOM 601 O O . LEU A 1 80 ? 3.740 -3.380 3.880 1.00 89.00 80 LEU A O 1
ATOM 605 N N . ASN A 1 81 ? 3.636 -4.808 5.598 1.00 87.81 81 ASN A N 1
ATOM 606 C CA . ASN A 1 81 ? 5.026 -4.579 6.001 1.00 87.81 81 ASN A CA 1
ATOM 607 C C . ASN A 1 81 ? 6.046 -5.125 4.984 1.00 87.81 81 ASN A C 1
ATOM 609 O O . ASN A 1 81 ? 7.213 -4.739 5.036 1.00 87.81 81 ASN A O 1
ATOM 613 N N . TYR A 1 82 ? 5.630 -6.008 4.071 1.00 90.06 82 TYR A N 1
ATOM 614 C CA . TYR A 1 82 ? 6.483 -6.594 3.035 1.00 90.06 82 TYR A CA 1
ATOM 615 C C . TYR A 1 82 ? 6.310 -5.940 1.654 1.00 90.06 82 TYR A C 1
ATOM 617 O O . TYR A 1 82 ? 7.058 -6.279 0.740 1.00 90.06 82 TYR A O 1
ATOM 625 N N . GLU A 1 83 ? 5.383 -4.989 1.487 1.00 90.06 83 GLU A N 1
ATOM 626 C CA . GLU A 1 83 ? 5.171 -4.275 0.213 1.00 90.06 83 GLU A CA 1
ATOM 627 C C . GLU A 1 83 ? 6.203 -3.166 -0.065 1.00 90.06 83 GLU A C 1
ATOM 629 O O . GLU A 1 83 ? 6.193 -2.573 -1.144 1.00 90.06 83 GLU A O 1
ATOM 634 N N . GLY A 1 84 ? 7.107 -2.888 0.880 1.00 90.31 84 GLY A N 1
ATOM 635 C CA . GLY A 1 84 ? 8.113 -1.831 0.759 1.00 90.31 84 GLY A CA 1
ATOM 636 C C . GLY A 1 84 ? 7.548 -0.424 0.978 1.00 90.31 84 GLY A C 1
ATOM 637 O O . GLY A 1 84 ? 6.341 -0.178 0.957 1.00 90.31 84 GLY A O 1
ATOM 638 N N . THR A 1 85 ? 8.432 0.541 1.228 1.00 93.81 85 THR A N 1
ATOM 639 C CA . THR A 1 85 ? 8.023 1.941 1.390 1.00 93.81 85 THR A CA 1
ATOM 640 C C . THR A 1 85 ? 7.657 2.570 0.039 1.00 93.81 85 THR A C 1
ATOM 642 O O . THR A 1 85 ? 8.199 2.185 -1.000 1.00 93.81 85 THR A O 1
ATOM 645 N N . PRO A 1 86 ? 6.819 3.625 0.012 1.00 94.31 86 PRO A N 1
ATOM 646 C CA . PRO A 1 86 ? 6.513 4.337 -1.232 1.00 94.31 86 PRO A CA 1
ATOM 647 C C . PRO A 1 86 ? 7.756 4.850 -1.979 1.00 94.31 86 PRO A C 1
ATOM 649 O O . PRO A 1 86 ? 7.767 4.896 -3.209 1.00 94.31 86 PRO A O 1
ATOM 652 N N . LEU A 1 87 ? 8.814 5.224 -1.246 1.00 96.19 87 LEU A N 1
ATOM 653 C CA . LEU A 1 87 ? 10.074 5.688 -1.828 1.00 96.19 87 LEU A CA 1
ATOM 654 C C . LEU A 1 87 ? 10.857 4.552 -2.498 1.00 96.19 87 LEU A C 1
ATOM 656 O O . LEU A 1 87 ? 11.396 4.756 -3.589 1.00 96.19 87 LEU A O 1
ATOM 660 N N . GLU A 1 88 ? 10.932 3.383 -1.862 1.00 95.75 88 GLU A N 1
ATOM 661 C CA . GLU A 1 88 ? 11.557 2.187 -2.441 1.00 95.75 88 GLU A CA 1
ATOM 662 C C . GLU A 1 88 ? 10.797 1.760 -3.692 1.00 95.75 88 GLU A C 1
ATOM 664 O O . GLU A 1 88 ? 11.393 1.678 -4.764 1.00 95.75 88 GLU A O 1
ATOM 669 N N . ASN A 1 89 ? 9.470 1.661 -3.598 1.00 95.44 89 ASN A N 1
ATOM 670 C CA . ASN A 1 89 ? 8.619 1.295 -4.724 1.00 95.44 89 ASN A CA 1
ATOM 671 C C . ASN A 1 89 ? 8.822 2.254 -5.904 1.00 95.44 89 ASN A C 1
ATOM 673 O O . ASN A 1 89 ? 9.143 1.818 -7.009 1.00 95.44 89 ASN A O 1
ATOM 677 N N . GLY A 1 90 ? 8.739 3.570 -5.677 1.00 96.69 90 GLY A N 1
ATOM 678 C CA . GLY A 1 90 ? 8.990 4.564 -6.726 1.00 96.69 90 GLY A CA 1
ATOM 679 C C . GLY A 1 90 ? 10.410 4.498 -7.306 1.00 96.69 90 GLY A C 1
ATOM 680 O O . GLY A 1 90 ? 10.610 4.678 -8.511 1.00 96.69 90 GLY A O 1
ATOM 681 N N . THR A 1 91 ? 11.408 4.199 -6.472 1.00 97.44 91 THR A N 1
ATOM 682 C CA . THR A 1 91 ? 12.794 4.016 -6.920 1.00 97.44 91 THR A CA 1
ATOM 683 C C . THR A 1 91 ? 12.932 2.787 -7.817 1.00 97.44 91 THR A C 1
ATOM 685 O O . THR A 1 91 ? 13.575 2.882 -8.866 1.00 97.44 91 THR A O 1
ATOM 688 N N . ASP A 1 92 ? 12.280 1.682 -7.469 1.00 96.88 92 ASP A N 1
ATOM 689 C CA . ASP A 1 92 ? 12.281 0.439 -8.238 1.00 96.88 92 ASP A CA 1
ATOM 690 C C . ASP A 1 92 ? 11.561 0.585 -9.579 1.00 96.88 92 ASP A C 1
ATOM 692 O O . ASP A 1 92 ? 12.039 0.071 -10.594 1.00 96.88 92 ASP A O 1
ATOM 696 N N . PHE A 1 93 ? 10.440 1.313 -9.620 1.00 97.44 93 PHE A N 1
ATOM 697 C CA . PHE A 1 93 ? 9.759 1.672 -10.869 1.00 97.44 93 PHE A CA 1
ATOM 698 C C . PHE A 1 93 ? 10.688 2.463 -11.796 1.00 97.44 93 PHE A C 1
ATOM 700 O O . PHE A 1 93 ? 10.915 2.063 -12.938 1.00 97.44 93 PHE A O 1
ATOM 707 N N . LYS A 1 94 ? 11.343 3.510 -11.277 1.00 97.81 94 LYS A N 1
ATOM 708 C CA . LYS A 1 94 ? 12.323 4.299 -12.039 1.00 97.81 94 LYS A CA 1
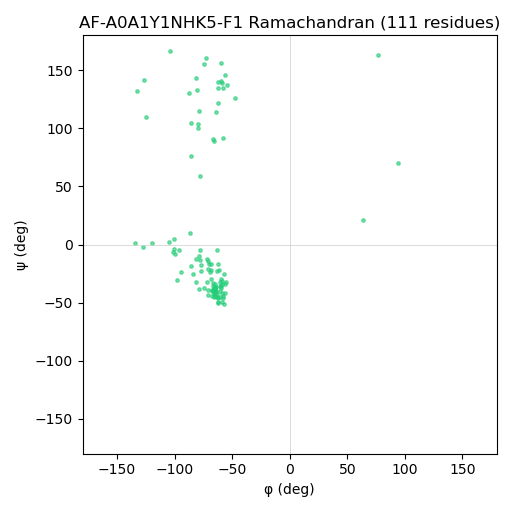ATOM 709 C C . LYS A 1 94 ? 13.477 3.441 -12.567 1.00 97.81 94 LYS A C 1
ATOM 711 O O . LYS A 1 94 ? 13.871 3.599 -13.722 1.00 97.81 94 LYS A O 1
ATOM 716 N N . ILE A 1 95 ? 14.060 2.574 -11.733 1.00 98.06 95 ILE A N 1
ATOM 717 C CA . ILE A 1 95 ? 15.177 1.709 -12.144 1.00 98.06 95 ILE A CA 1
ATOM 718 C C . ILE A 1 95 ? 14.723 0.774 -13.266 1.00 98.06 95 ILE A C 1
ATOM 720 O O . ILE A 1 95 ? 15.362 0.754 -14.316 1.00 98.06 95 ILE A O 1
ATOM 724 N N . ARG A 1 96 ? 13.599 0.068 -13.093 1.00 97.81 96 ARG A N 1
ATOM 725 C CA . ARG A 1 96 ? 13.062 -0.854 -14.107 1.00 97.81 96 ARG A CA 1
ATOM 726 C C . ARG A 1 96 ? 12.732 -0.147 -15.420 1.00 97.81 96 ARG A C 1
ATOM 728 O O . ARG A 1 96 ? 13.170 -0.607 -16.472 1.00 97.81 96 ARG A O 1
ATOM 735 N N . GLY A 1 97 ? 12.071 1.010 -15.358 1.00 98.25 97 GLY A N 1
ATOM 736 C CA . GLY A 1 97 ? 11.801 1.838 -16.536 1.00 98.25 97 GLY A CA 1
ATOM 737 C C . GLY A 1 97 ? 13.084 2.240 -17.270 1.00 98.25 97 GLY A C 1
ATOM 738 O O . GLY A 1 97 ? 13.180 2.087 -18.488 1.00 98.25 97 GLY A O 1
ATOM 739 N N . ASN A 1 98 ? 14.118 2.658 -16.531 1.00 98.06 98 ASN A N 1
ATOM 740 C CA . ASN A 1 98 ? 15.412 3.018 -17.113 1.00 98.06 98 ASN A CA 1
ATOM 741 C C . ASN A 1 98 ? 16.124 1.816 -17.759 1.00 98.06 98 ASN A C 1
ATOM 743 O O . ASN A 1 98 ? 16.731 1.978 -18.818 1.00 98.06 98 ASN A O 1
ATOM 747 N N . GLU A 1 99 ? 16.063 0.623 -17.158 1.00 98.12 99 GLU A N 1
ATOM 748 C CA . GLU A 1 99 ? 16.623 -0.599 -17.754 1.00 98.12 99 GLU A CA 1
ATOM 749 C C . GLU A 1 99 ? 15.909 -0.968 -19.064 1.00 98.12 99 GLU A C 1
ATOM 751 O O . GLU A 1 99 ? 16.573 -1.201 -20.078 1.00 98.12 99 GLU A O 1
ATOM 756 N N . CYS A 1 100 ? 14.571 -0.914 -19.098 1.00 97.81 100 CYS A N 1
ATOM 757 C CA . CYS A 1 100 ? 13.789 -1.100 -20.325 1.00 97.81 100 CYS A CA 1
ATOM 758 C C . CYS A 1 100 ? 14.158 -0.061 -21.398 1.00 97.81 100 CYS A C 1
ATOM 760 O O . CYS A 1 100 ? 14.336 -0.396 -22.573 1.00 97.81 100 CYS A O 1
ATOM 762 N N . PHE A 1 101 ? 14.339 1.201 -21.001 1.00 97.56 101 PHE A N 1
ATOM 763 C CA . PHE A 1 101 ? 14.711 2.274 -21.920 1.00 97.56 101 PHE A CA 1
ATOM 764 C C . PHE A 1 101 ? 16.096 2.050 -22.551 1.00 97.56 101 PHE A C 1
ATOM 766 O O . PHE A 1 101 ? 16.265 2.255 -23.757 1.00 97.56 101 PHE A O 1
ATOM 773 N N . LYS A 1 102 ? 17.084 1.575 -21.775 1.00 97.94 102 LYS A N 1
ATOM 774 C CA . LYS A 1 102 ? 18.446 1.277 -22.264 1.00 97.94 102 LYS A CA 1
ATOM 775 C C . LYS A 1 102 ? 18.455 0.232 -23.380 1.00 97.94 102 LYS A C 1
ATOM 777 O O . LYS A 1 102 ? 19.227 0.366 -24.329 1.00 97.94 102 LYS A O 1
ATOM 782 N N . VAL A 1 103 ? 17.584 -0.773 -23.297 1.00 97.75 10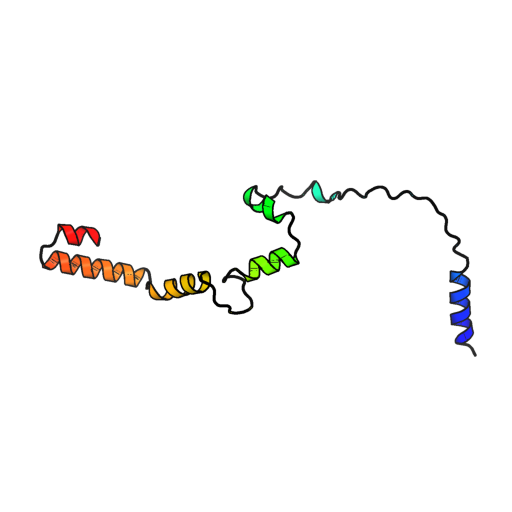3 VAL A N 1
ATOM 783 C CA . VAL A 1 103 ? 17.451 -1.827 -24.320 1.00 97.75 103 VAL A CA 1
ATOM 784 C C . VAL A 1 103 ? 16.498 -1.451 -25.461 1.00 97.75 103 VAL A C 1
ATOM 786 O O . VAL A 1 103 ? 16.194 -2.286 -26.308 1.00 97.75 103 VAL A O 1
ATOM 789 N N . ARG A 1 104 ? 16.059 -0.183 -25.523 1.00 97.25 104 ARG A N 1
ATOM 790 C CA . ARG A 1 104 ? 15.087 0.349 -26.497 1.00 97.25 104 ARG A CA 1
ATOM 791 C C . ARG A 1 104 ? 13.686 -0.273 -26.400 1.00 97.25 104 ARG A C 1
ATOM 793 O O . ARG A 1 104 ? 12.906 -0.175 -27.346 1.00 97.25 104 ARG A O 1
ATOM 800 N N . GLY A 1 105 ? 13.336 -0.863 -25.258 1.00 97.19 105 GLY A N 1
ATOM 801 C CA . GLY A 1 105 ? 11.992 -1.356 -24.944 1.00 97.19 105 GLY A CA 1
ATOM 802 C C . GLY A 1 105 ? 11.056 -0.218 -24.540 1.00 97.19 105 GLY A C 1
ATOM 803 O O . GLY A 1 105 ? 10.564 -0.190 -23.420 1.00 97.19 105 GLY A O 1
ATOM 804 N N . TYR A 1 106 ? 10.856 0.771 -25.416 1.00 96.94 106 TYR A N 1
ATOM 805 C CA . TYR A 1 106 ? 10.170 2.023 -25.064 1.00 96.94 106 TYR A CA 1
ATOM 806 C C . TYR A 1 106 ? 8.696 1.840 -24.692 1.00 96.94 106 TYR A C 1
ATOM 808 O O . TYR A 1 106 ? 8.186 2.572 -23.848 1.00 96.94 106 TYR A O 1
ATOM 816 N N . VAL A 1 107 ? 8.019 0.879 -25.327 1.00 97.38 107 VAL A N 1
ATOM 817 C CA . VAL A 1 107 ? 6.615 0.564 -25.027 1.00 97.38 107 VAL A CA 1
ATOM 818 C C . VAL A 1 107 ? 6.497 0.014 -23.608 1.00 97.38 107 VAL A C 1
ATOM 820 O O . VAL A 1 107 ? 5.662 0.496 -22.853 1.00 97.38 107 VAL A O 1
ATOM 823 N N . ASP A 1 108 ? 7.389 -0.901 -23.226 1.00 95.69 108 ASP A N 1
ATOM 824 C CA . ASP A 1 108 ? 7.407 -1.491 -21.885 1.00 95.69 108 ASP A CA 1
ATOM 825 C C . ASP A 1 108 ? 7.878 -0.480 -20.832 1.00 95.69 108 ASP A C 1
ATOM 827 O O . ASP A 1 108 ? 7.311 -0.401 -19.749 1.00 95.69 108 ASP A O 1
ATOM 831 N N . ALA A 1 109 ? 8.877 0.350 -21.159 1.00 97.31 109 ALA A N 1
ATOM 832 C CA . ALA A 1 109 ? 9.389 1.384 -20.259 1.00 97.31 109 ALA A CA 1
ATOM 833 C C . ALA A 1 109 ? 8.299 2.381 -19.831 1.00 97.31 109 ALA A C 1
ATOM 835 O O . ALA A 1 109 ? 8.316 2.845 -18.694 1.00 97.31 109 ALA A O 1
ATOM 836 N N . ARG A 1 110 ? 7.342 2.688 -20.720 1.00 96.38 110 ARG A N 1
ATOM 837 C CA . ARG A 1 110 ? 6.213 3.583 -20.427 1.00 96.38 110 ARG A CA 1
ATOM 838 C C . ARG A 1 110 ? 5.339 3.069 -19.283 1.00 96.38 110 ARG A C 1
ATOM 840 O O . ARG A 1 110 ? 4.804 3.884 -18.552 1.00 96.38 110 ARG A O 1
ATOM 847 N N . GLU A 1 111 ? 5.204 1.758 -19.113 1.00 97.25 111 GLU A N 1
ATOM 848 C CA . GLU A 1 111 ? 4.368 1.182 -18.049 1.00 97.25 111 GLU A CA 1
ATOM 849 C C . GLU A 1 111 ? 4.988 1.346 -16.648 1.00 97.25 111 GLU A C 1
ATOM 851 O O . GLU A 1 111 ? 4.316 1.126 -15.643 1.00 97.25 111 GLU A O 1
ATOM 856 N N . PHE A 1 112 ? 6.266 1.736 -16.564 1.00 96.00 112 PHE A N 1
ATOM 857 C CA . PHE A 1 112 ? 6.963 1.964 -15.297 1.00 96.00 112 PHE A CA 1
ATOM 858 C C . PHE A 1 112 ? 7.050 3.443 -14.876 1.00 96.00 112 PHE A C 1
ATOM 860 O O . PHE A 1 112 ? 7.520 3.702 -13.766 1.00 96.00 112 PHE A O 1
ATOM 867 N N . TYR A 1 113 ? 6.649 4.395 -15.729 1.00 92.56 113 TYR A N 1
ATOM 868 C CA . TYR A 1 113 ? 6.710 5.844 -15.466 1.00 92.56 113 TYR A CA 1
ATOM 869 C C . TYR A 1 113 ? 5.320 6.447 -15.266 1.00 92.56 113 TYR A C 1
ATOM 871 O O . TYR A 1 113 ? 5.201 7.311 -14.369 1.00 92.56 113 TYR A O 1
#

Foldseek 3Di:
DVVVVVVVVVVVVVPPPDDDDDDDPDPPDDPVVVPDDDDPPVCPVVPPDDPVRVLVVQLLAPVNNPDDDDDVNVVVVVVVVVPDDPVVLLVVLVVVLVVCVVVVVNVVSVVSD

Radius of gyration: 35.33 Å; Cα contacts (8 Å, |Δi|>4): 33; chains: 1; bounding box: 69×33×106 Å

pLDDT: mean 76.84, std 21.01, range [30.94, 98.25]

Mean predicted aligned error: 16.95 Å

Organism: Photinus pyralis (NCBI:txid7054)

Secondary structure (DSSP, 8-state):
--SHHHHHHHHHTTSS--------------GGGGGSPPPPGGGGGGGGS-HHHHHHHHHTSTTT-SS----HHHHHHHHHTTS--HHHHHHHHHHHHHHHHHTT-HHHHHTT-

Sequence (113 aa):
MKIEQIVDGMEEASLEAKPSAEQAATPVQDASQSTKPELPPGMASHQKQTFDEIMADLNKSPLFMTDMEENDDIAALQALNYEGTPLENGTDFKIRGNECFKVRGYVDAREFY